Protein AF-A0A8H3HT84-F1 (afdb_monomer)

Solvent-accessible surface area (backbone atoms only — not comparable to full-atom values): 6096 Å² total; per-residue (Å²): 133,90,81,80,87,84,85,87,74,88,81,83,83,71,78,77,75,79,80,76,87,70,78,72,78,71,76,77,62,91,65,84,78,74,83,71,93,68,82,56,66,71,80,43,40,66,59,54,50,51,49,53,53,51,51,53,54,50,52,53,52,46,56,53,53,49,66,30,88,83,39,43,77,37,91,85,40,89,54,36,66,58,54,50,50,56,55,72,76,102

Mean predicted aligned error: 18.47 Å

pLDDT: mean 70.91, std 15.18, range [35.12, 97.19]

Radius of gyration: 40.4 Å; Cα contacts (8 Å, |Δi|>4): 14; chains: 1; bounding box: 94×81×67 Å

Organism: NCBI:txid456999

Secondary structure (DSSP, 8-state):
---------S---PPPPP-----------SS---------HHHHHHHHHHHHHHHHHHHHHHHHHHTSHHHHT-TT-TTHHHHHHHHHT-

Structure (mmCIF, N/CA/C/O backbone):
data_AF-A0A8H3HT84-F1
#
_entry.id   AF-A0A8H3HT84-F1
#
loop_
_atom_site.group_PDB
_atom_site.id
_atom_site.type_symbol
_atom_site.label_atom_id
_atom_site.label_alt_id
_atom_site.label_comp_id
_atom_site.label_asym_id
_atom_site.label_entity_id
_atom_site.label_seq_id
_atom_site.pdbx_PDB_ins_code
_atom_site.Cartn_x
_atom_site.Cartn_y
_atom_site.Cartn_z
_atom_site.occupancy
_atom_site.B_iso_or_equiv
_atom_site.auth_seq_id
_atom_site.auth_comp_id
_atom_site.auth_asym_id
_atom_site.auth_atom_id
_atom_site.pdbx_PDB_model_num
ATOM 1 N N . MET A 1 1 ? -75.117 -66.602 37.673 1.00 37.47 1 MET A N 1
ATOM 2 C CA . MET A 1 1 ? -74.255 -67.800 37.775 1.00 37.47 1 MET A CA 1
ATOM 3 C C . MET A 1 1 ? -73.627 -68.042 36.415 1.00 37.47 1 MET A C 1
ATOM 5 O O . MET A 1 1 ? -74.397 -68.187 35.482 1.00 37.47 1 MET A O 1
ATOM 9 N N . LYS A 1 2 ? -72.286 -68.144 36.365 1.00 35.12 2 LYS A N 1
ATOM 10 C CA . LYS A 1 2 ? -71.477 -68.745 35.281 1.00 35.12 2 LYS A CA 1
ATOM 11 C C . LYS A 1 2 ? -71.478 -67.973 33.941 1.00 35.12 2 LYS A C 1
ATOM 13 O O . LYS A 1 2 ? -72.523 -67.564 33.480 1.00 35.12 2 LYS A O 1
ATOM 18 N N . LEU A 1 3 ? -70.380 -67.746 33.227 1.00 41.84 3 LEU A N 1
ATOM 19 C CA . LEU A 1 3 ? -68.977 -68.156 33.306 1.00 41.84 3 LEU A CA 1
ATOM 20 C C . LEU A 1 3 ? -68.243 -67.311 32.223 1.00 41.84 3 LEU A C 1
ATOM 22 O O . LEU A 1 3 ? -68.874 -66.963 31.227 1.00 41.84 3 LEU A O 1
ATOM 26 N N . HIS A 1 4 ? -66.933 -67.093 32.387 1.00 45.69 4 HIS A N 1
ATOM 27 C CA . HIS A 1 4 ? -65.958 -66.545 31.414 1.00 45.69 4 HIS A CA 1
ATOM 28 C C . HIS A 1 4 ? -65.930 -65.004 31.265 1.00 45.69 4 HIS A C 1
ATOM 30 O O . HIS A 1 4 ? -66.851 -64.427 30.714 1.00 45.69 4 HIS A O 1
ATOM 36 N N . VAL A 1 5 ? -64.943 -64.206 31.702 1.00 50.81 5 VAL A N 1
ATOM 37 C CA . VAL A 1 5 ? -63.488 -64.392 31.897 1.00 50.81 5 VAL A CA 1
ATOM 38 C C . VAL A 1 5 ? -62.852 -65.195 30.761 1.00 50.81 5 VAL A C 1
ATOM 40 O O . VAL A 1 5 ? -63.075 -66.392 30.657 1.00 50.81 5 VAL A O 1
ATOM 43 N N . ILE A 1 6 ? -62.008 -64.522 29.973 1.00 51.78 6 ILE A N 1
ATOM 44 C CA . ILE A 1 6 ? -61.318 -64.961 28.741 1.00 51.78 6 ILE A CA 1
ATOM 45 C C . ILE A 1 6 ? -61.998 -64.442 27.461 1.00 51.78 6 ILE A C 1
ATOM 47 O O . ILE A 1 6 ? -62.566 -65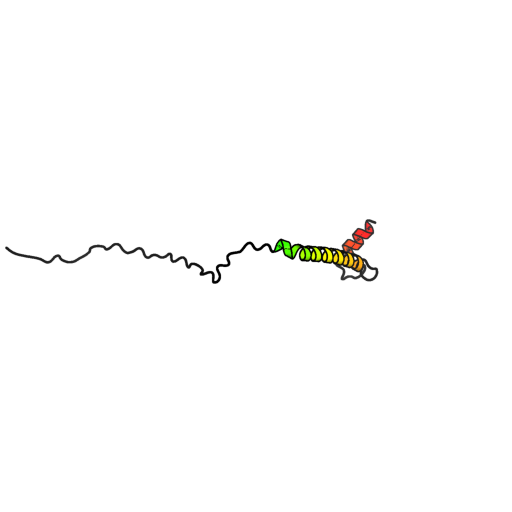.182 26.674 1.00 51.78 6 ILE A O 1
ATOM 51 N N . LEU A 1 7 ? -61.844 -63.140 27.219 1.00 45.50 7 LEU A N 1
ATOM 52 C CA . LEU A 1 7 ? -61.280 -62.662 25.949 1.00 45.50 7 LEU A CA 1
ATOM 53 C C . LEU A 1 7 ? -60.350 -61.469 26.254 1.00 45.50 7 LEU A C 1
ATOM 55 O O . LEU A 1 7 ? -60.475 -60.364 25.749 1.00 45.50 7 LEU A O 1
ATOM 59 N N . PHE A 1 8 ? -59.431 -61.719 27.190 1.00 56.62 8 PHE A N 1
ATOM 60 C CA . PHE A 1 8 ? -58.396 -60.812 27.698 1.00 56.62 8 PHE A CA 1
ATOM 61 C C . PHE A 1 8 ? -57.148 -60.807 26.790 1.00 56.62 8 PHE A C 1
ATOM 63 O O . PHE A 1 8 ? -56.023 -60.772 27.268 1.00 56.62 8 PHE A O 1
ATOM 70 N N . TRP A 1 9 ? -57.287 -60.892 25.465 1.00 53.12 9 TRP A N 1
ATOM 71 C CA . TRP A 1 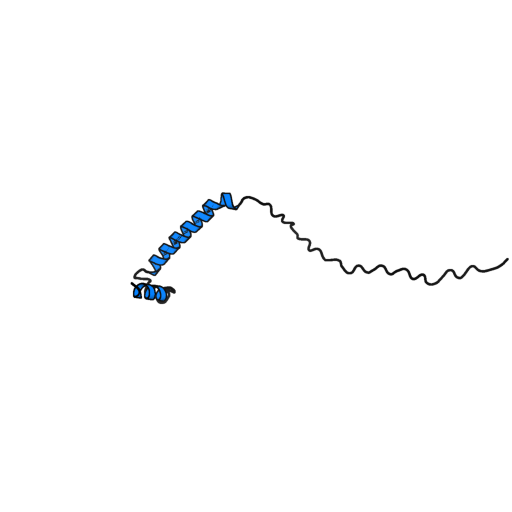9 ? -56.123 -60.722 24.593 1.00 53.12 9 TRP A CA 1
ATOM 72 C C . TRP A 1 9 ? -56.524 -60.626 23.127 1.00 53.12 9 TRP A C 1
ATOM 74 O O . TRP A 1 9 ? -57.062 -61.593 22.595 1.00 53.12 9 TRP A O 1
ATOM 84 N N . ARG A 1 10 ? -56.202 -59.500 22.478 1.00 54.19 10 ARG A N 1
ATOM 85 C CA . ARG A 1 10 ? -55.503 -59.424 21.179 1.00 54.19 10 ARG A CA 1
ATOM 86 C C . ARG A 1 10 ? -55.890 -58.130 20.437 1.00 54.19 10 ARG A C 1
ATOM 88 O O . ARG A 1 10 ? -56.974 -58.024 19.886 1.00 54.19 10 ARG A O 1
ATOM 95 N N . HIS A 1 11 ? -54.899 -57.240 20.343 1.00 52.06 11 HIS A N 1
ATOM 96 C CA . HIS A 1 11 ? -54.785 -56.089 19.434 1.00 52.06 11 HIS A CA 1
ATOM 97 C C . HIS A 1 11 ? -55.505 -54.781 19.797 1.00 52.06 11 HIS A C 1
ATOM 99 O O . HIS A 1 11 ? -56.397 -54.332 19.091 1.00 52.06 11 HIS A O 1
ATOM 105 N N . GLU A 1 12 ? -54.950 -54.076 20.786 1.00 53.47 12 GLU A N 1
ATOM 106 C CA . GLU A 1 12 ? -54.870 -52.611 20.714 1.00 53.47 12 GLU A CA 1
ATOM 107 C C . GLU A 1 12 ? -53.706 -52.244 19.772 1.00 53.47 12 GLU A C 1
ATOM 109 O O . GLU A 1 12 ? -52.563 -52.604 20.079 1.00 53.47 12 GLU A O 1
ATOM 114 N N . PRO A 1 13 ? -53.919 -51.573 18.626 1.00 58.44 13 PRO A N 1
ATOM 115 C CA . PRO A 1 13 ? -52.825 -51.001 17.857 1.00 58.44 13 PRO A CA 1
ATOM 116 C C . PRO A 1 13 ? -52.309 -49.771 18.609 1.00 58.44 13 PRO A C 1
ATOM 118 O O . PRO A 1 13 ? -52.824 -48.664 18.467 1.00 58.44 13 PRO A O 1
ATOM 121 N N . HIS A 1 14 ? -51.289 -49.961 19.443 1.00 64.81 14 HIS A N 1
ATOM 122 C CA . HIS A 1 14 ? -50.546 -48.842 20.015 1.00 64.81 14 HIS A CA 1
ATOM 123 C C . HIS A 1 14 ? -50.021 -47.995 18.847 1.00 64.81 14 HIS A C 1
ATOM 125 O O . HIS A 1 14 ? -49.440 -48.556 17.910 1.00 64.81 14 HIS A O 1
ATOM 131 N N . PRO A 1 15 ? -50.212 -46.667 18.865 1.00 69.25 15 PRO A N 1
ATOM 132 C CA . PRO A 1 15 ? -49.642 -45.814 17.840 1.00 69.25 15 PRO A CA 1
ATOM 133 C C . PRO A 1 15 ? -48.126 -46.013 17.854 1.00 69.25 15 PRO A C 1
ATOM 135 O O . PRO A 1 15 ? -47.473 -45.830 18.882 1.00 69.25 15 PRO A O 1
ATOM 138 N N . PHE A 1 16 ? -47.566 -46.427 16.715 1.00 70.69 16 PHE A N 1
ATOM 139 C CA . PHE A 1 16 ? -46.124 -46.409 16.507 1.00 70.69 16 PHE A CA 1
ATOM 140 C C . PHE A 1 16 ? -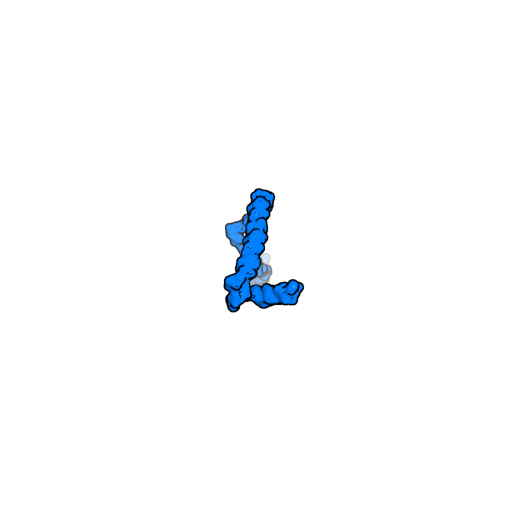45.604 -45.025 16.920 1.00 70.69 16 PHE A C 1
ATOM 142 O O . PHE A 1 16 ? -46.110 -44.024 16.401 1.00 70.69 16 PHE A O 1
ATOM 149 N N . PRO A 1 17 ? -44.605 -44.917 17.816 1.00 71.62 17 PRO A N 1
ATOM 150 C CA . PRO A 1 17 ? -43.962 -43.632 18.011 1.00 71.62 17 PRO A CA 1
ATOM 151 C C . PRO A 1 17 ? -43.314 -43.245 16.672 1.00 71.62 17 PRO A C 1
ATOM 153 O O . PRO A 1 17 ? -42.638 -44.085 16.063 1.00 71.62 17 PRO A O 1
ATOM 156 N N . PRO A 1 18 ? -43.506 -42.013 16.169 1.00 68.06 18 PRO A N 1
ATOM 157 C CA . PRO A 1 18 ? -42.821 -41.583 14.963 1.00 68.06 18 PRO A CA 1
ATOM 158 C C . PRO A 1 18 ? -41.318 -41.719 15.204 1.00 68.06 18 PRO A C 1
ATOM 160 O O . PRO A 1 18 ? -40.767 -41.126 16.133 1.00 68.06 18 PRO A O 1
ATOM 163 N N . ARG A 1 19 ? -40.638 -42.525 14.380 1.00 62.75 19 ARG A N 1
ATOM 164 C CA . ARG A 1 19 ? -39.175 -42.576 14.368 1.00 62.75 19 ARG A CA 1
ATOM 165 C C . ARG A 1 19 ? -38.713 -41.162 14.028 1.00 62.75 19 ARG A C 1
ATOM 167 O O . ARG A 1 19 ? -38.884 -40.721 12.896 1.00 62.75 19 ARG A O 1
ATOM 174 N N . SER A 1 20 ? -38.166 -40.437 15.000 1.00 55.97 20 SER A N 1
ATOM 175 C CA . SER A 1 20 ? -37.654 -39.077 14.824 1.00 55.97 20 SER A CA 1
ATOM 176 C C . SER A 1 20 ? -36.364 -39.101 13.998 1.00 55.97 20 SER A C 1
ATOM 178 O O . SER A 1 20 ? -35.264 -38.820 14.471 1.00 55.97 20 SER A O 1
ATOM 180 N N . THR A 1 21 ? -36.471 -39.443 12.714 1.00 61.09 21 THR A N 1
ATOM 181 C CA . THR A 1 21 ? -35.378 -39.355 11.744 1.00 61.09 21 THR A CA 1
ATOM 182 C C . THR A 1 21 ? -35.170 -37.906 11.320 1.00 61.09 21 THR A C 1
ATOM 184 O O . THR A 1 21 ? -35.315 -37.548 10.154 1.00 61.09 21 THR A O 1
ATOM 187 N N . HIS A 1 22 ? -34.834 -37.039 12.271 1.00 59.69 22 HIS A N 1
ATOM 188 C CA . HIS A 1 22 ? -34.220 -35.758 11.955 1.00 59.69 22 HIS A CA 1
ATOM 189 C C . HIS A 1 22 ? -33.390 -35.232 13.123 1.00 59.69 22 HIS A C 1
ATOM 191 O O . HIS A 1 22 ? -33.551 -34.110 13.599 1.00 59.69 22 HIS A O 1
ATOM 197 N N . ARG A 1 23 ? -32.427 -36.043 13.572 1.00 61.53 23 ARG A N 1
ATOM 198 C CA . ARG A 1 23 ? -31.271 -35.513 14.292 1.00 61.53 23 ARG A CA 1
ATOM 199 C C . ARG A 1 23 ? -30.453 -34.712 13.282 1.00 61.53 23 ARG A C 1
ATOM 201 O O . ARG A 1 23 ? -29.533 -35.242 12.667 1.00 61.53 23 ARG A O 1
ATOM 208 N N . LYS A 1 24 ? -30.815 -33.438 13.078 1.00 60.28 24 LYS A N 1
ATOM 209 C CA . LYS A 1 24 ? -29.911 -32.460 12.468 1.00 60.28 24 LYS A CA 1
ATOM 210 C C . LYS A 1 24 ? -28.652 -32.527 13.314 1.00 60.28 24 LYS A C 1
ATOM 212 O O . LYS A 1 24 ? -28.676 -32.136 14.479 1.00 60.28 24 LYS A O 1
ATOM 217 N N . SER A 1 25 ? -27.605 -33.137 12.769 1.00 63.16 25 SER A N 1
ATOM 218 C CA . SER A 1 25 ? -26.283 -33.136 13.369 1.00 63.16 25 SER A CA 1
ATOM 219 C C . SER A 1 25 ? -25.871 -31.677 13.465 1.00 63.16 25 SER A C 1
ATOM 221 O O . SER A 1 25 ? -25.358 -31.103 12.504 1.00 63.16 25 SER A O 1
ATOM 223 N N . SER A 1 26 ? -26.203 -31.054 14.596 1.00 64.44 26 SER A N 1
ATOM 224 C CA . SER A 1 26 ? -25.748 -29.726 14.948 1.00 64.44 26 SER A CA 1
ATOM 225 C C . SER A 1 26 ? -24.236 -29.819 14.894 1.00 64.44 26 SER A C 1
ATOM 227 O O . SER A 1 26 ? -23.635 -30.562 15.674 1.00 64.44 26 SER A O 1
ATOM 229 N N . LYS A 1 27 ? -23.631 -29.177 13.890 1.00 65.00 27 LYS A N 1
ATOM 230 C CA . LYS A 1 27 ? -22.184 -29.006 13.843 1.00 65.00 27 LYS A CA 1
ATOM 231 C C . LYS A 1 27 ? -21.840 -28.333 15.162 1.00 65.00 27 LYS A C 1
ATOM 233 O O . LYS A 1 27 ? -22.149 -27.160 15.344 1.00 65.00 27 LYS A O 1
ATOM 238 N N . MET A 1 28 ? -21.281 -29.089 16.099 1.00 59.91 28 MET A N 1
ATOM 239 C CA . MET A 1 28 ? -20.702 -28.529 17.307 1.00 59.91 28 MET A CA 1
ATOM 240 C C . MET A 1 28 ? -19.495 -27.726 16.834 1.00 59.91 28 MET A C 1
ATOM 242 O O . MET A 1 28 ? -18.409 -28.264 16.647 1.00 59.91 28 MET A O 1
ATOM 246 N N . THR A 1 29 ? -19.718 -26.454 16.500 1.00 69.75 29 THR A N 1
ATOM 247 C CA . THR A 1 29 ? -18.653 -25.515 16.167 1.00 69.75 29 THR A CA 1
ATOM 248 C C . THR A 1 29 ? -17.778 -25.408 17.407 1.00 69.75 29 THR A C 1
ATOM 250 O O . THR A 1 29 ? -18.212 -24.853 18.415 1.00 69.75 29 THR A O 1
ATOM 253 N N . LEU A 1 30 ? -16.580 -25.995 17.343 1.00 67.88 30 LEU A N 1
ATOM 254 C CA . LEU A 1 30 ? -15.675 -26.203 18.480 1.00 67.88 30 LEU A CA 1
ATOM 255 C C . LEU A 1 30 ? -15.236 -24.898 19.165 1.00 67.88 30 LEU A C 1
ATOM 257 O O . LEU A 1 30 ? -14.799 -24.922 20.306 1.00 67.88 30 LEU A O 1
ATOM 261 N N . PHE A 1 31 ? -15.431 -23.751 18.519 1.00 66.38 31 PHE A N 1
ATOM 262 C CA . PHE A 1 31 ? -15.338 -22.449 19.159 1.00 66.38 31 PHE A CA 1
ATOM 263 C C . PHE A 1 31 ? -16.477 -21.573 18.652 1.00 66.38 31 PHE A C 1
ATOM 265 O O . PHE A 1 31 ? -16.513 -21.191 17.481 1.00 66.38 31 PHE A O 1
ATOM 272 N N . GLY A 1 32 ? -17.422 -21.253 19.536 1.00 66.25 32 GLY A N 1
ATOM 273 C CA . GLY A 1 32 ? -18.402 -20.196 19.312 1.00 66.25 32 GLY A CA 1
ATOM 274 C C . GLY A 1 32 ? -17.693 -18.844 19.288 1.00 66.25 32 GLY A C 1
ATOM 275 O O . GLY A 1 32 ? -17.720 -18.116 20.276 1.00 66.25 32 GLY A O 1
ATOM 276 N N . PHE A 1 33 ? -17.007 -18.526 18.188 1.00 67.19 33 PHE A N 1
ATOM 277 C CA . PHE A 1 33 ? -16.312 -17.255 18.008 1.00 67.19 33 PHE A CA 1
ATOM 278 C C . PHE A 1 33 ? -17.350 -16.141 17.875 1.00 67.19 33 PHE A C 1
ATOM 280 O O . PHE A 1 33 ? -17.798 -15.773 16.788 1.00 67.19 33 PHE A O 1
ATOM 287 N N . ARG A 1 34 ? -17.770 -15.601 19.016 1.00 70.12 34 ARG A N 1
ATOM 288 C CA . ARG A 1 34 ? -18.521 -14.354 19.065 1.00 70.12 34 ARG A CA 1
ATOM 289 C C . ARG A 1 34 ? -17.552 -13.255 18.622 1.00 70.12 34 ARG A C 1
ATOM 291 O O . ARG A 1 34 ? -16.570 -12.985 19.305 1.00 70.12 34 ARG A O 1
ATOM 298 N N . LYS A 1 35 ? -17.776 -12.668 17.443 1.00 65.75 35 LYS A N 1
ATOM 299 C CA . LYS A 1 35 ? -17.001 -11.521 16.950 1.00 65.75 35 LYS A CA 1
ATOM 300 C C . LYS A 1 35 ? -17.301 -10.319 17.843 1.00 65.75 35 LYS A C 1
ATOM 302 O O . LYS A 1 35 ? -18.355 -9.699 17.721 1.00 65.75 35 LYS A O 1
ATOM 307 N N . TRP A 1 36 ? -16.383 -10.016 18.751 1.00 75.31 36 TRP A N 1
ATOM 308 C CA . TRP A 1 36 ? -16.443 -8.818 19.578 1.00 75.31 36 TRP A CA 1
ATOM 309 C C . TRP A 1 36 ? -16.034 -7.609 18.728 1.00 75.31 36 TRP A C 1
ATOM 311 O O . TRP A 1 36 ? -14.995 -7.675 18.066 1.00 75.31 36 TRP A O 1
ATOM 321 N N . PRO A 1 37 ? -16.828 -6.525 18.687 1.00 77.06 37 PRO A N 1
ATOM 322 C CA . PRO A 1 37 ? -16.491 -5.334 17.917 1.00 77.06 37 PRO A CA 1
ATOM 323 C C . PRO A 1 37 ? -15.380 -4.552 18.628 1.00 77.06 37 PRO A C 1
ATOM 325 O O . PRO A 1 37 ? -15.627 -3.554 19.301 1.00 77.06 37 PRO A O 1
ATOM 328 N N . THR A 1 38 ? -14.141 -5.021 18.504 1.00 82.44 38 THR A N 1
ATOM 329 C CA . THR A 1 38 ? -12.965 -4.292 18.974 1.00 82.44 38 THR A CA 1
ATOM 330 C C . THR A 1 38 ? -12.557 -3.255 17.925 1.00 82.44 38 THR A C 1
ATOM 332 O O . THR A 1 38 ? -12.509 -3.557 16.727 1.00 82.44 38 THR A O 1
ATOM 335 N N . PRO A 1 39 ? -12.279 -2.004 18.326 1.00 80.62 39 PRO A N 1
ATOM 336 C CA . PRO A 1 39 ? -11.888 -0.955 17.394 1.00 80.62 39 PRO A CA 1
ATOM 337 C C . PRO A 1 39 ? -10.442 -1.173 16.923 1.00 80.62 39 PRO A C 1
ATOM 339 O O . PRO A 1 39 ? -9.515 -0.578 17.455 1.00 80.62 39 PRO A O 1
ATOM 342 N N . ILE A 1 40 ? -10.251 -2.029 15.916 1.00 84.00 40 ILE A N 1
ATOM 343 C CA . ILE A 1 40 ? -8.931 -2.381 15.355 1.00 84.00 40 ILE A CA 1
ATOM 344 C C . ILE A 1 40 ? -8.455 -1.340 14.329 1.00 84.00 40 ILE A C 1
ATOM 346 O O . ILE A 1 40 ? -7.278 -0.996 14.278 1.00 84.00 40 ILE A O 1
ATOM 350 N N . ALA A 1 41 ? -9.371 -0.789 13.530 1.00 84.44 41 ALA A N 1
ATOM 351 C CA . ALA A 1 41 ? -9.018 0.120 12.437 1.00 84.44 41 ALA A CA 1
ATOM 352 C C . ALA A 1 41 ? -8.410 1.447 12.920 1.00 84.44 41 ALA A C 1
ATOM 354 O O . ALA A 1 41 ? -7.512 1.977 12.280 1.00 84.44 41 ALA A O 1
ATOM 355 N N . ARG A 1 42 ? -8.868 1.974 14.062 1.00 83.38 42 ARG A N 1
ATOM 356 C CA . ARG A 1 42 ? -8.376 3.237 14.639 1.00 83.38 42 ARG A CA 1
ATOM 357 C C . ARG A 1 42 ? -6.893 3.184 15.040 1.00 83.38 42 ARG A C 1
ATOM 359 O O . ARG A 1 42 ? -6.138 4.011 14.540 1.00 83.38 42 ARG A O 1
ATOM 366 N N . PRO A 1 43 ? -6.448 2.242 15.892 1.00 89.94 43 PRO A N 1
ATOM 367 C CA . PRO A 1 43 ? -5.038 2.145 16.262 1.00 89.94 43 PRO A CA 1
ATOM 368 C C . PRO A 1 43 ? -4.148 1.639 15.120 1.00 89.94 43 PRO A C 1
ATOM 370 O O . PRO A 1 43 ? -2.969 1.973 15.088 1.00 89.94 43 PRO A O 1
ATOM 373 N N . LEU A 1 44 ? -4.683 0.868 14.165 1.00 91.31 44 LEU A N 1
ATOM 374 C CA . LEU A 1 44 ? -3.902 0.383 13.019 1.00 91.31 44 LEU A CA 1
ATOM 375 C C . LEU A 1 44 ? -3.836 1.358 11.836 1.00 91.31 44 LEU A C 1
ATOM 377 O O . LEU A 1 44 ? -3.008 1.168 10.946 1.00 91.31 44 LEU A O 1
ATOM 381 N N . ALA A 1 45 ? -4.657 2.411 11.825 1.00 92.62 45 ALA A N 1
ATOM 382 C CA . ALA A 1 45 ? -4.668 3.428 10.777 1.00 92.62 45 ALA A CA 1
ATOM 383 C C . ALA A 1 45 ? -3.274 3.980 10.410 1.00 92.62 45 ALA A C 1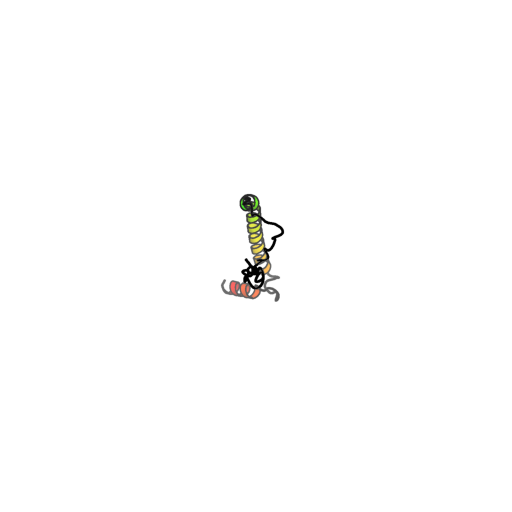
ATOM 385 O O . ALA A 1 45 ? -2.965 3.981 9.218 1.00 92.62 45 ALA A O 1
ATOM 386 N N . PRO A 1 46 ? -2.396 4.393 11.354 1.00 92.56 46 PRO A N 1
ATOM 387 C CA . PRO A 1 46 ? -1.073 4.909 10.994 1.00 92.56 46 PRO A CA 1
ATOM 388 C C . PRO A 1 46 ? -0.204 3.880 10.257 1.00 92.56 46 PRO A C 1
ATOM 390 O O . PRO A 1 46 ? 0.514 4.249 9.333 1.00 92.56 46 PRO A O 1
ATOM 393 N N . PHE A 1 47 ? -0.310 2.590 10.589 1.00 94.75 47 PHE A N 1
ATOM 394 C CA . PHE A 1 47 ? 0.424 1.527 9.895 1.00 94.75 47 PHE A CA 1
ATOM 395 C C . PHE A 1 47 ? -0.133 1.261 8.494 1.00 94.75 47 PHE A C 1
ATOM 397 O O . PHE A 1 47 ? 0.631 1.050 7.552 1.00 94.75 47 PHE A O 1
ATOM 404 N N . GLY A 1 48 ? -1.458 1.326 8.332 1.00 94.94 48 GLY A N 1
ATOM 405 C CA . GLY A 1 48 ? -2.092 1.243 7.016 1.00 94.94 48 GLY A CA 1
ATOM 406 C C . GLY A 1 48 ? -1.659 2.398 6.111 1.00 94.94 48 GLY A C 1
ATOM 407 O O . GLY A 1 48 ? -1.243 2.174 4.976 1.00 94.94 48 GLY A O 1
ATOM 408 N N . ILE A 1 49 ? -1.670 3.624 6.641 1.00 96.25 49 ILE A N 1
ATOM 409 C CA . ILE A 1 49 ? -1.211 4.822 5.926 1.00 96.25 49 ILE A CA 1
ATOM 410 C C . ILE A 1 49 ? 0.273 4.702 5.570 1.00 96.25 49 ILE A C 1
ATOM 412 O O . ILE A 1 49 ? 0.630 4.892 4.411 1.00 96.25 49 ILE A O 1
ATOM 416 N N . ALA A 1 50 ? 1.134 4.335 6.521 1.00 95.19 50 ALA A N 1
ATOM 417 C CA . ALA A 1 50 ? 2.561 4.148 6.262 1.00 95.19 50 ALA A CA 1
ATOM 418 C C . ALA A 1 50 ? 2.824 3.100 5.169 1.00 95.19 50 ALA A C 1
ATOM 420 O O . ALA A 1 50 ? 3.689 3.300 4.314 1.00 95.19 50 ALA A O 1
ATOM 421 N N . THR A 1 51 ? 2.049 2.012 5.155 1.00 96.00 51 THR A N 1
ATOM 422 C CA . THR A 1 51 ? 2.140 0.981 4.112 1.00 96.00 51 THR A CA 1
ATOM 423 C C . THR A 1 51 ? 1.772 1.551 2.747 1.00 96.00 51 THR A C 1
ATOM 425 O O . THR A 1 51 ? 2.510 1.350 1.786 1.00 96.00 51 THR A O 1
ATOM 428 N N . LEU A 1 52 ? 0.673 2.306 2.655 1.00 96.56 52 LEU A N 1
ATOM 429 C CA . LEU A 1 52 ? 0.246 2.941 1.405 1.00 96.56 52 LEU A CA 1
ATOM 430 C C . LEU A 1 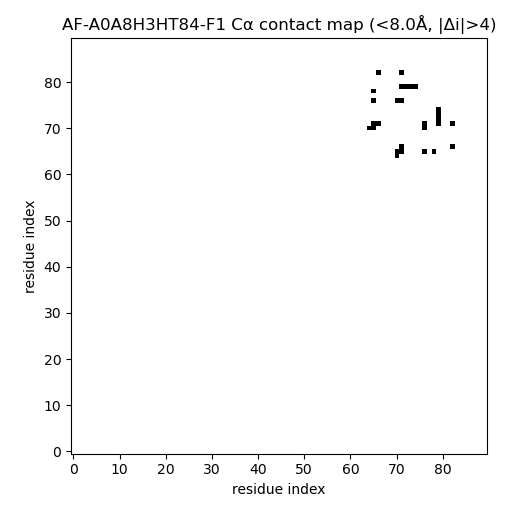52 ? 1.279 3.948 0.891 1.00 96.56 52 LEU A C 1
ATOM 432 O O . LEU A 1 52 ? 1.605 3.940 -0.294 1.00 96.56 52 LEU A O 1
ATOM 436 N N . VAL A 1 53 ? 1.826 4.778 1.781 1.00 97.19 53 VAL A N 1
ATOM 437 C CA . VAL A 1 53 ? 2.871 5.755 1.444 1.00 97.19 53 VAL A CA 1
ATOM 438 C C . VAL A 1 53 ? 4.123 5.050 0.924 1.00 97.19 53 VAL A C 1
ATOM 440 O O . VAL A 1 53 ? 4.626 5.395 -0.144 1.00 97.19 53 VAL A O 1
ATOM 443 N N . THR A 1 54 ? 4.604 4.037 1.644 1.00 95.19 54 THR A N 1
ATOM 444 C CA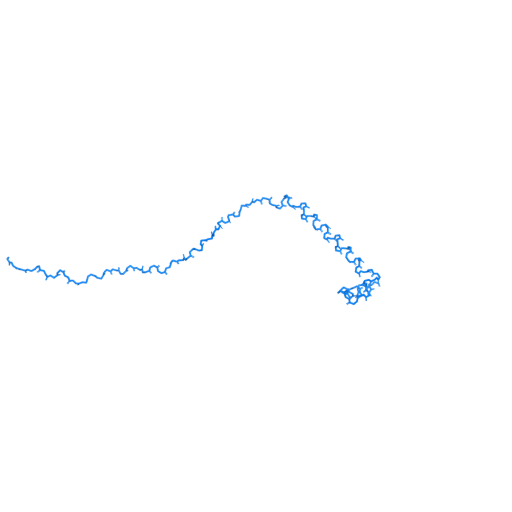 . THR A 1 54 ? 5.791 3.269 1.244 1.00 95.19 54 THR A CA 1
ATOM 445 C C . THR A 1 54 ? 5.566 2.572 -0.094 1.00 95.19 54 THR A C 1
ATOM 447 O O . THR A 1 54 ? 6.418 2.650 -0.975 1.00 95.19 54 THR A O 1
ATOM 450 N N . TYR A 1 55 ? 4.405 1.944 -0.281 1.00 95.88 55 TYR A N 1
ATOM 451 C CA . TYR A 1 55 ? 4.049 1.282 -1.533 1.00 95.88 55 TYR A CA 1
ATOM 452 C C . TYR A 1 55 ? 4.057 2.255 -2.715 1.00 95.88 55 TYR A C 1
ATOM 454 O O . TYR A 1 55 ? 4.650 1.959 -3.750 1.00 95.88 55 TYR A O 1
ATOM 462 N N . TYR A 1 56 ? 3.464 3.441 -2.549 1.00 93.94 56 TYR A N 1
ATOM 463 C CA . TYR A 1 56 ? 3.467 4.470 -3.586 1.00 93.94 56 TYR A CA 1
ATOM 464 C C . TYR A 1 56 ? 4.890 4.910 -3.951 1.00 93.94 56 TYR A C 1
ATOM 466 O O . TYR A 1 56 ? 5.233 5.002 -5.131 1.00 93.94 56 TYR A O 1
ATOM 474 N N . LEU A 1 57 ? 5.735 5.138 -2.945 1.00 94.06 57 LEU A N 1
ATOM 475 C CA . LEU A 1 57 ? 7.111 5.575 -3.158 1.00 94.06 57 LEU A CA 1
ATOM 476 C C . LEU A 1 57 ? 7.940 4.505 -3.883 1.00 94.06 57 LEU A C 1
ATOM 478 O O . LEU A 1 57 ? 8.647 4.810 -4.842 1.00 94.06 57 LEU A O 1
ATOM 482 N N . VAL A 1 58 ? 7.805 3.245 -3.464 1.00 92.06 58 VAL A N 1
ATOM 483 C CA . VAL A 1 58 ? 8.481 2.104 -4.094 1.00 92.06 58 VAL A CA 1
ATOM 484 C C . VAL A 1 58 ? 7.993 1.909 -5.525 1.00 92.06 58 VAL A C 1
ATOM 486 O O . VAL A 1 58 ? 8.822 1.732 -6.411 1.00 92.06 58 VAL A O 1
ATOM 489 N N . SER A 1 59 ? 6.688 2.015 -5.781 1.00 88.25 59 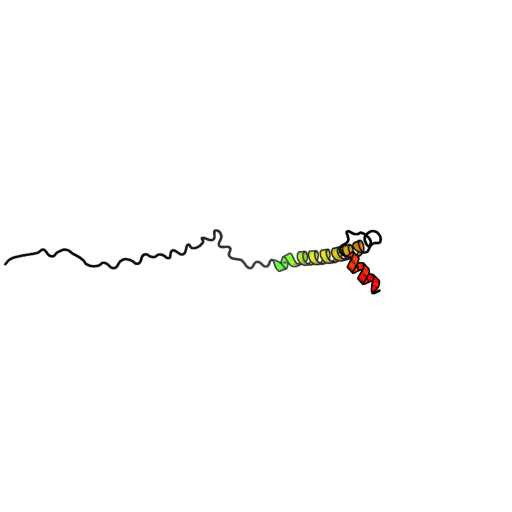SER A N 1
ATOM 490 C CA . SER A 1 59 ? 6.138 1.923 -7.138 1.00 88.25 59 SER A CA 1
ATOM 491 C C . SER A 1 59 ? 6.758 2.973 -8.062 1.00 88.25 59 SER A C 1
ATOM 493 O O . SER A 1 59 ? 7.174 2.644 -9.167 1.00 88.25 59 SER A O 1
ATOM 495 N N . LYS A 1 60 ? 6.903 4.222 -7.601 1.00 86.62 60 LYS A N 1
ATOM 496 C CA . LYS A 1 60 ? 7.538 5.286 -8.396 1.00 86.62 60 LYS A CA 1
ATOM 497 C C . LYS A 1 60 ? 9.033 5.069 -8.606 1.00 86.62 60 LYS A C 1
ATOM 499 O O . LYS A 1 60 ? 9.538 5.329 -9.697 1.00 86.62 60 LYS A O 1
ATOM 504 N N . ALA A 1 61 ? 9.737 4.572 -7.595 1.00 86.56 61 ALA A N 1
ATOM 505 C CA . ALA A 1 61 ? 11.144 4.214 -7.729 1.00 86.56 61 ALA A CA 1
ATOM 506 C C . ALA A 1 61 ? 11.343 3.054 -8.722 1.00 86.56 61 ALA A C 1
ATOM 508 O O . ALA A 1 61 ? 12.281 3.074 -9.517 1.00 86.56 61 ALA A O 1
ATOM 509 N N . GLN A 1 62 ? 10.435 2.076 -8.722 1.00 83.94 62 GLN A N 1
ATOM 510 C CA . GLN A 1 62 ? 10.428 0.974 -9.681 1.00 83.94 62 GLN A CA 1
ATOM 511 C C . GLN A 1 62 ? 10.158 1.474 -11.101 1.00 83.94 62 GLN A C 1
ATOM 513 O O . GLN A 1 62 ? 10.923 1.134 -11.999 1.00 83.94 62 GLN A O 1
ATOM 518 N N . ASP A 1 63 ? 9.158 2.335 -11.305 1.00 80.62 63 ASP A N 1
ATOM 519 C CA . ASP A 1 63 ? 8.871 2.932 -12.616 1.00 80.62 63 ASP A CA 1
ATOM 520 C C . ASP A 1 63 ? 10.095 3.673 -13.178 1.00 80.62 63 ASP A C 1
ATOM 522 O O . ASP A 1 63 ? 10.429 3.537 -14.356 1.00 80.62 63 ASP A O 1
ATOM 526 N N . ALA A 1 64 ? 10.806 4.431 -12.339 1.00 80.69 64 ALA A N 1
ATOM 527 C CA . ALA A 1 64 ? 12.031 5.124 -12.733 1.00 80.69 64 ALA A CA 1
ATOM 528 C C . ALA A 1 64 ? 13.179 4.149 -13.051 1.00 80.69 64 ALA A C 1
ATOM 530 O O . ALA A 1 64 ? 13.873 4.317 -14.054 1.00 80.69 64 ALA A O 1
ATOM 531 N N . GLY A 1 65 ? 13.353 3.102 -12.241 1.00 79.81 65 GLY A N 1
ATOM 532 C CA . GLY A 1 65 ? 14.383 2.082 -12.446 1.00 79.81 65 GLY A CA 1
ATOM 533 C C . GLY A 1 65 ? 14.172 1.270 -13.724 1.00 79.81 65 GLY A C 1
ATOM 534 O O . GLY A 1 65 ? 15.111 1.045 -14.482 1.00 79.81 65 GLY A O 1
ATOM 535 N N . VAL A 1 66 ? 12.931 0.891 -14.022 1.00 77.56 66 VAL A N 1
ATOM 536 C CA . VAL A 1 66 ? 12.562 0.160 -15.244 1.00 77.56 66 VAL A CA 1
ATOM 537 C C . VAL A 1 66 ? 12.753 1.032 -16.501 1.00 77.56 66 VAL A C 1
ATOM 539 O O . VAL A 1 66 ? 13.056 0.516 -17.577 1.00 77.56 66 VAL A O 1
ATOM 542 N N . ASN A 1 67 ? 12.641 2.357 -16.359 1.00 73.62 67 ASN A N 1
ATOM 543 C CA . ASN A 1 67 ? 12.892 3.353 -17.405 1.00 73.62 67 ASN A CA 1
ATOM 544 C C . ASN A 1 67 ? 14.356 3.820 -17.520 1.00 73.62 67 ASN A C 1
ATOM 546 O O . ASN A 1 67 ? 14.646 4.703 -18.335 1.00 73.62 67 ASN A O 1
ATOM 550 N N . SER A 1 68 ? 15.278 3.255 -16.741 1.00 73.69 68 SER A N 1
ATOM 551 C CA . SER A 1 68 ? 16.708 3.571 -16.832 1.00 73.69 68 SER A CA 1
ATOM 552 C C . SER A 1 68 ? 17.354 2.980 -18.092 1.00 73.69 68 SER A C 1
ATOM 554 O O . SER A 1 68 ? 16.875 1.990 -18.647 1.00 73.69 68 SER A O 1
ATOM 556 N N . GLU A 1 69 ? 18.445 3.589 -18.561 1.00 67.62 69 GLU A N 1
ATOM 557 C CA . GLU A 1 69 ? 19.114 3.236 -19.827 1.00 67.62 69 GLU A CA 1
ATOM 558 C C . GLU A 1 69 ? 19.487 1.746 -19.923 1.00 67.62 69 GLU A C 1
ATOM 560 O O . GLU A 1 69 ? 19.335 1.140 -20.983 1.00 67.62 69 GLU A O 1
ATOM 565 N N . GLU A 1 70 ? 19.848 1.138 -18.793 1.00 68.94 70 GLU A N 1
ATOM 566 C CA . GLU A 1 70 ? 20.227 -0.274 -18.674 1.00 68.94 70 GLU A CA 1
ATOM 567 C C . GLU A 1 70 ? 19.027 -1.241 -18.760 1.00 68.94 70 GLU A C 1
ATOM 569 O O . GLU A 1 70 ? 19.138 -2.378 -19.223 1.00 68.94 70 GLU A O 1
ATOM 574 N N . HIS A 1 71 ? 17.841 -0.817 -18.314 1.00 66.19 71 HIS A N 1
ATOM 575 C CA . HIS A 1 71 ? 16.685 -1.708 -18.124 1.00 66.19 71 HIS A CA 1
ATOM 576 C C . HIS A 1 71 ? 15.553 -1.501 -19.136 1.00 66.19 71 HIS A C 1
ATOM 578 O O . HIS A 1 71 ? 14.688 -2.371 -19.288 1.00 66.19 71 HIS A O 1
ATOM 584 N N . ARG A 1 72 ? 15.586 -0.404 -19.900 1.00 67.00 72 ARG A N 1
ATOM 585 C CA . ARG A 1 72 ? 14.611 -0.113 -20.965 1.00 67.00 72 ARG A CA 1
ATOM 586 C C . ARG A 1 72 ? 14.639 -1.107 -22.119 1.00 67.00 72 ARG A C 1
ATOM 588 O O . ARG A 1 72 ? 13.584 -1.471 -22.624 1.00 67.00 72 ARG A O 1
ATOM 595 N N . ASN A 1 73 ? 15.832 -1.528 -22.532 1.00 65.81 73 ASN A N 1
ATOM 596 C CA . ASN A 1 73 ? 16.027 -2.376 -23.715 1.00 65.81 73 ASN A CA 1
ATOM 597 C C . ASN A 1 73 ? 16.153 -3.865 -23.363 1.00 65.81 73 ASN A C 1
ATOM 599 O O . ASN A 1 73 ? 16.397 -4.698 -24.235 1.00 65.81 73 ASN A O 1
ATOM 603 N N . SER A 1 74 ? 16.006 -4.215 -22.082 1.00 64.88 74 SER A N 1
ATOM 604 C CA . SER A 1 74 ? 16.128 -5.597 -21.637 1.00 64.88 74 SER A CA 1
ATOM 605 C C . SER A 1 74 ? 14.893 -6.414 -22.049 1.00 64.88 74 SER A C 1
ATOM 607 O O . SER A 1 74 ? 13.775 -6.046 -21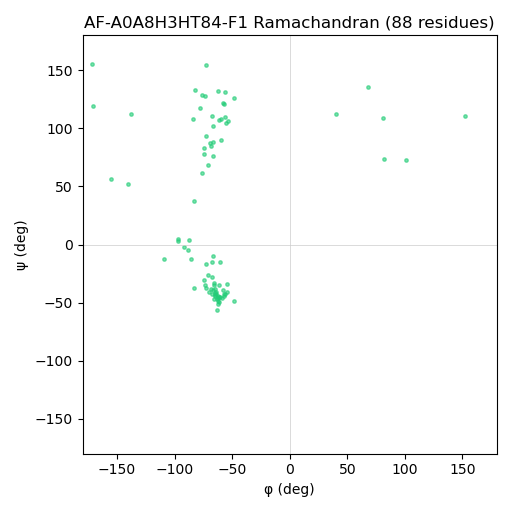.684 1.00 64.88 74 SER A O 1
ATOM 609 N N . PRO A 1 75 ? 15.055 -7.576 -22.716 1.00 67.19 75 PRO A N 1
ATOM 610 C CA . PRO A 1 75 ? 13.939 -8.395 -23.215 1.00 67.19 75 PRO A CA 1
ATOM 611 C C . PRO A 1 75 ? 13.078 -9.016 -22.103 1.00 67.19 75 PRO A C 1
ATOM 613 O O . PRO A 1 75 ? 12.019 -9.574 -22.369 1.00 67.19 75 PRO A O 1
ATOM 616 N N . LYS A 1 76 ? 13.531 -8.931 -20.847 1.00 72.88 76 LYS A N 1
ATOM 617 C CA . LYS A 1 76 ? 12.815 -9.410 -19.657 1.00 72.88 76 LYS A CA 1
ATOM 618 C C . LYS A 1 76 ? 11.883 -8.364 -19.045 1.00 72.88 76 LYS A C 1
ATOM 620 O O . LYS A 1 76 ? 11.203 -8.676 -18.075 1.00 72.88 76 LYS A O 1
ATOM 625 N N . ASN A 1 77 ? 11.878 -7.134 -19.555 1.00 72.62 77 ASN A N 1
ATOM 626 C CA . ASN A 1 77 ? 11.065 -6.055 -19.015 1.00 72.62 77 ASN A CA 1
ATOM 627 C C . ASN A 1 77 ? 9.632 -6.128 -19.587 1.00 72.62 77 ASN A C 1
ATOM 629 O O . ASN A 1 77 ? 9.431 -5.785 -20.754 1.00 72.62 77 ASN A O 1
ATOM 633 N N . PRO A 1 78 ? 8.616 -6.528 -18.795 1.00 72.31 78 PRO A N 1
ATOM 634 C CA . PRO A 1 78 ? 7.234 -6.621 -19.273 1.00 72.31 78 PRO A CA 1
ATOM 635 C C . PRO A 1 78 ? 6.622 -5.250 -19.604 1.00 72.31 78 PRO A C 1
ATOM 637 O O . PRO A 1 78 ? 5.608 -5.175 -20.295 1.00 72.31 78 PRO A O 1
ATOM 640 N N . TYR A 1 79 ? 7.244 -4.158 -19.152 1.00 69.06 79 TYR A N 1
ATOM 641 C CA . TYR A 1 79 ? 6.834 -2.792 -19.456 1.00 69.06 79 TYR A CA 1
ATOM 642 C C . TYR A 1 79 ? 7.538 -2.219 -20.689 1.00 69.06 79 TYR A C 1
ATOM 644 O O . TYR A 1 79 ? 7.196 -1.114 -21.094 1.00 69.06 79 TYR A O 1
ATOM 652 N N . ALA A 1 80 ? 8.458 -2.945 -21.339 1.00 65.62 80 ALA A N 1
ATOM 653 C CA . ALA A 1 80 ? 9.193 -2.445 -22.506 1.00 65.62 80 ALA A CA 1
ATOM 654 C C . ALA A 1 80 ? 8.260 -1.943 -23.626 1.00 65.62 80 ALA A C 1
ATOM 656 O O . ALA A 1 80 ? 8.488 -0.872 -24.183 1.00 65.62 80 ALA A O 1
ATOM 657 N N . ALA A 1 81 ? 7.161 -2.658 -23.898 1.00 66.81 81 ALA A N 1
ATOM 658 C CA . ALA A 1 81 ? 6.160 -2.246 -24.885 1.00 66.81 81 ALA A CA 1
ATOM 659 C C . ALA A 1 81 ? 5.401 -0.970 -24.470 1.00 66.81 81 ALA A C 1
ATOM 661 O O . ALA A 1 81 ? 5.156 -0.099 -25.301 1.00 66.81 81 ALA A O 1
ATOM 662 N N . GLN A 1 82 ? 5.073 -0.827 -23.183 1.00 69.50 82 GLN A N 1
ATOM 663 C CA . GLN A 1 82 ? 4.376 0.350 -22.647 1.00 69.50 82 GLN A CA 1
ATOM 664 C C . GLN A 1 82 ? 5.300 1.571 -22.562 1.00 69.50 82 GLN A C 1
ATOM 666 O O . GLN A 1 82 ? 4.872 2.686 -22.830 1.00 69.50 82 GLN A O 1
ATOM 671 N N . ILE A 1 83 ? 6.581 1.363 -22.257 1.00 66.69 83 ILE A N 1
ATOM 672 C CA . ILE A 1 83 ? 7.616 2.401 -22.223 1.00 66.69 83 ILE A CA 1
ATOM 673 C C . ILE A 1 83 ? 7.943 2.886 -23.637 1.00 66.69 83 ILE A C 1
ATOM 675 O O . ILE A 1 83 ? 8.106 4.087 -23.847 1.00 66.69 83 ILE A O 1
ATOM 679 N N . ALA A 1 84 ? 8.023 1.975 -24.612 1.00 61.56 84 ALA A N 1
ATOM 680 C CA . ALA A 1 84 ? 8.205 2.319 -26.019 1.00 61.56 84 ALA A CA 1
ATOM 681 C C . ALA A 1 84 ? 6.993 3.082 -26.574 1.00 61.56 84 ALA A C 1
ATOM 683 O O . ALA A 1 84 ? 7.181 4.100 -27.235 1.00 61.56 84 ALA 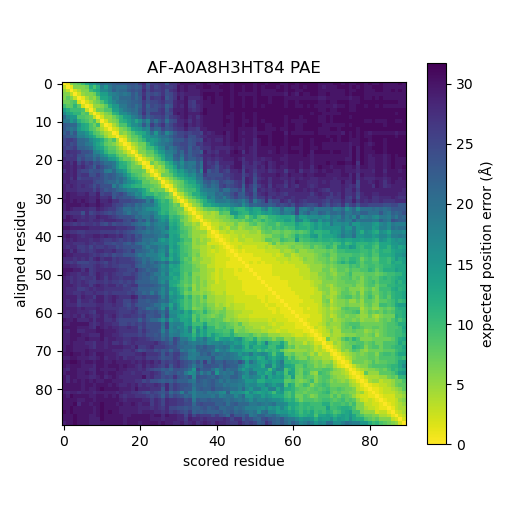A O 1
ATOM 684 N N . ALA A 1 85 ? 5.770 2.647 -26.246 1.00 63.72 85 ALA A N 1
ATOM 685 C CA . ALA A 1 85 ? 4.546 3.362 -26.600 1.00 63.72 85 ALA A CA 1
ATOM 686 C C . ALA A 1 85 ? 4.501 4.751 -25.944 1.00 63.72 85 ALA A C 1
ATOM 688 O O . ALA A 1 85 ? 4.375 5.745 -26.644 1.00 63.72 85 ALA A O 1
ATOM 689 N N . ALA A 1 86 ? 4.709 4.861 -24.629 1.00 65.56 86 ALA A N 1
ATOM 690 C CA . ALA A 1 86 ? 4.744 6.152 -23.943 1.00 65.56 86 ALA A CA 1
ATOM 691 C C . ALA A 1 86 ? 5.804 7.095 -24.540 1.00 65.56 86 ALA A C 1
ATOM 693 O O . ALA A 1 86 ? 5.509 8.256 -24.785 1.00 65.56 86 ALA A O 1
ATOM 694 N N . LYS A 1 87 ? 7.007 6.597 -24.861 1.00 60.69 87 LYS A N 1
ATOM 695 C CA . LYS A 1 87 ? 8.062 7.384 -25.523 1.00 60.69 87 LYS A CA 1
ATOM 696 C C . LYS A 1 87 ? 7.696 7.809 -26.952 1.00 60.69 87 LYS A C 1
ATOM 698 O O . LYS A 1 87 ? 8.119 8.874 -27.367 1.00 60.69 87 LYS A O 1
ATOM 703 N N . ALA A 1 88 ? 6.943 7.000 -27.697 1.00 58.44 88 ALA A N 1
ATOM 704 C CA . ALA A 1 88 ? 6.490 7.336 -29.051 1.00 58.44 88 ALA A CA 1
ATOM 705 C C . ALA A 1 88 ? 5.384 8.409 -29.074 1.00 58.44 88 ALA A C 1
ATOM 707 O O . ALA A 1 88 ? 5.127 8.998 -30.120 1.00 58.44 88 ALA A O 1
ATOM 708 N N . HIS A 1 89 ? 4.734 8.650 -27.932 1.00 51.41 89 HIS A N 1
ATOM 709 C CA . HIS A 1 89 ? 3.706 9.675 -27.746 1.00 51.41 89 HIS A CA 1
ATOM 710 C C . HIS A 1 89 ? 4.241 10.986 -27.126 1.00 51.41 89 HIS A C 1
ATOM 712 O O . HIS A 1 89 ? 3.440 11.879 -26.842 1.00 51.41 89 HIS A O 1
ATOM 718 N N . HIS A 1 90 ? 5.559 11.106 -26.921 1.00 42.41 90 HIS A N 1
ATOM 719 C CA . HIS A 1 90 ? 6.250 12.313 -26.451 1.00 42.41 90 HIS A CA 1
ATOM 720 C C . HIS A 1 90 ? 7.098 12.945 -27.556 1.00 42.41 90 HIS A C 1
ATOM 722 O O . HIS A 1 90 ? 7.723 12.184 -28.328 1.00 42.41 90 HIS A O 1
#

Sequence (90 aa):
MKLHVILFWRHEPHPFPPRSTHRKSSKMTLFGFRKWPTPIARPLAPFGIATLVTYYLVSKAQDAGVNSEEHRNSPKNPYAAQIAAAKAHH

Foldseek 3Di:
DDDDDDPPDDDDPDPDDPPPPDPPVPPPPVDPPPPDPDPPCVVCVVVVVVVVVVVVVVVVVVVVVCLDPVNLPDPPRPCVVVSVVVVVVD

InterPro domains:
  IPR006995 ATP synthase, F0 complex, subunit J [PF04911] (35-84)
  IPR006995 ATP synthase, F0 complex, subunit J [PTHR28060] (28-85)